Protein AF-A0A973X532-F1 (afdb_monomer)

pLDDT: mean 95.24, std 5.01, range [67.06, 98.62]

Mean predicted aligned error: 2.72 Å

Secondary structure (DSSP, 8-state):
----SEEEE----TT--HHHHHHHHHHHHHHHHHH-SSSPPEEEE--TT-----

Radius of gyration: 12.17 Å; Cα contacts (8 Å, |Δi|>4): 34; chains: 1; bounding box: 28×19×28 Å

Structure (mmCIF, N/CA/C/O backbone):
data_AF-A0A973X532-F1
#
_entry.id   AF-A0A973X532-F1
#
loop_
_atom_site.group_PDB
_atom_site.id
_atom_site.type_symbol
_atom_site.label_atom_id
_atom_site.label_alt_id
_atom_site.label_comp_id
_atom_site.label_asym_id
_atom_site.label_entity_id
_ato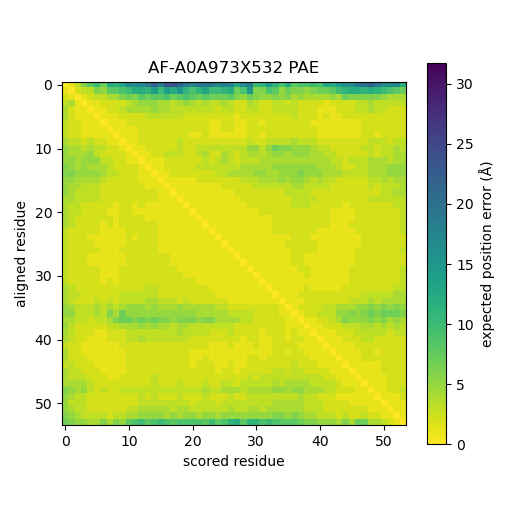m_site.label_seq_id
_atom_site.pdbx_PDB_ins_code
_atom_site.Cartn_x
_atom_site.Cartn_y
_atom_site.Cartn_z
_atom_site.occupancy
_atom_site.B_iso_or_equiv
_atom_site.auth_seq_id
_atom_site.auth_comp_id
_atom_site.auth_asym_id
_atom_site.auth_atom_id
_atom_site.pdbx_PDB_model_num
ATOM 1 N N . MET A 1 1 ? -16.021 9.515 8.877 1.00 67.06 1 MET A N 1
ATOM 2 C CA . MET A 1 1 ? -15.027 8.628 8.228 1.00 67.06 1 MET A CA 1
ATOM 3 C C . MET A 1 1 ? -15.729 7.728 7.222 1.00 67.06 1 MET A C 1
ATOM 5 O O . MET A 1 1 ? -16.896 7.430 7.437 1.00 67.06 1 MET A O 1
ATOM 9 N N . ALA A 1 2 ? -15.046 7.318 6.149 1.00 80.00 2 ALA A N 1
ATOM 10 C CA . ALA A 1 2 ? -15.647 6.635 4.995 1.00 80.00 2 ALA A CA 1
ATOM 11 C C . ALA A 1 2 ? -16.032 5.151 5.215 1.00 80.00 2 ALA A C 1
ATOM 13 O O . ALA A 1 2 ? -16.666 4.573 4.344 1.00 80.00 2 ALA A O 1
ATOM 14 N N . GLN A 1 3 ? -15.674 4.538 6.356 1.00 87.50 3 GLN A N 1
ATOM 15 C CA . GLN A 1 3 ? -15.993 3.137 6.721 1.00 87.50 3 GLN A CA 1
ATOM 16 C C . GLN A 1 3 ? -15.571 2.071 5.686 1.00 87.50 3 GLN A C 1
ATOM 18 O O . GLN A 1 3 ? -16.115 0.969 5.658 1.00 87.50 3 GLN A O 1
ATOM 23 N N . ALA A 1 4 ? -14.585 2.381 4.842 1.00 93.31 4 ALA A N 1
ATOM 24 C CA . ALA A 1 4 ? -13.997 1.410 3.931 1.00 93.31 4 ALA A CA 1
ATOM 25 C C . ALA A 1 4 ? -13.223 0.334 4.710 1.00 93.31 4 ALA A C 1
ATOM 27 O O . ALA A 1 4 ? -12.626 0.619 5.747 1.00 93.31 4 ALA A O 1
ATOM 28 N N . LYS A 1 5 ? -13.217 -0.897 4.187 1.00 93.56 5 LYS A N 1
ATOM 29 C CA . LYS A 1 5 ? -12.413 -2.006 4.733 1.00 93.56 5 LYS A CA 1
ATOM 30 C C . LYS A 1 5 ? -10.997 -2.041 4.154 1.00 93.56 5 LYS A C 1
ATOM 32 O O . LYS A 1 5 ? -10.071 -2.457 4.841 1.00 93.56 5 LYS A O 1
ATOM 37 N N . ARG A 1 6 ? -10.834 -1.577 2.910 1.00 96.00 6 ARG A N 1
ATOM 38 C CA . ARG A 1 6 ? -9.573 -1.585 2.165 1.00 96.00 6 ARG A CA 1
ATOM 39 C C . ARG 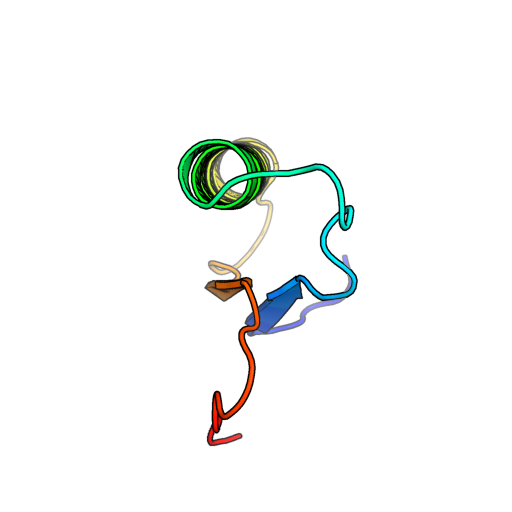A 1 6 ? -9.394 -0.288 1.378 1.00 96.00 6 ARG A C 1
ATOM 41 O O . ARG A 1 6 ? -10.353 0.221 0.801 1.00 96.00 6 ARG A O 1
ATOM 48 N N . LEU A 1 7 ? -8.165 0.214 1.351 1.00 96.38 7 LEU A N 1
ATOM 49 C CA . LEU A 1 7 ? -7.688 1.322 0.532 1.00 96.38 7 LEU A CA 1
ATOM 50 C C . LEU A 1 7 ? -6.545 0.814 -0.352 1.00 96.38 7 LEU A C 1
ATOM 52 O O . LEU A 1 7 ? 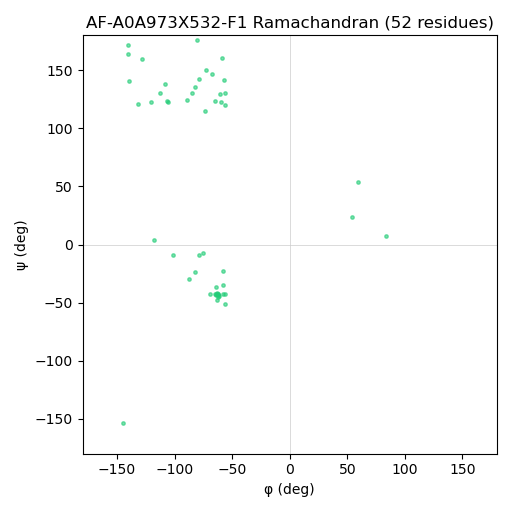-5.540 0.310 0.145 1.00 96.38 7 LEU A O 1
ATOM 56 N N . CYS A 1 8 ? -6.701 0.965 -1.664 1.00 97.44 8 CYS A N 1
ATOM 57 C CA . CYS A 1 8 ? -5.669 0.650 -2.644 1.00 97.44 8 CYS A CA 1
ATOM 58 C C . CYS A 1 8 ? -5.078 1.952 -3.192 1.00 97.44 8 CYS A C 1
ATOM 60 O O . CYS A 1 8 ? -5.821 2.798 -3.688 1.00 97.44 8 CYS A O 1
ATOM 62 N N . LEU A 1 9 ? -3.761 2.119 -3.073 1.00 97.69 9 LEU A N 1
ATOM 63 C CA . LEU A 1 9 ? -3.014 3.235 -3.649 1.00 97.69 9 LEU A CA 1
ATOM 64 C C . LEU A 1 9 ? -2.667 2.913 -5.104 1.00 97.69 9 LEU A C 1
ATOM 66 O O . LEU A 1 9 ? -2.144 1.840 -5.390 1.00 97.69 9 LEU A O 1
ATOM 70 N N . TYR A 1 10 ? -2.942 3.841 -6.012 1.00 95.44 10 TYR A N 1
ATOM 71 C CA . TYR A 1 10 ? -2.687 3.715 -7.447 1.00 95.44 10 TYR A CA 1
ATOM 72 C C . TYR A 1 10 ? -2.180 5.056 -8.003 1.00 95.44 10 TYR A C 1
ATOM 74 O O . TYR A 1 10 ? -2.204 6.059 -7.291 1.00 95.44 10 TYR A O 1
ATOM 82 N N . HIS A 1 11 ? -1.730 5.074 -9.264 1.00 93.94 11 HIS A N 1
ATOM 83 C CA . HIS A 1 11 ? -1.027 6.212 -9.885 1.00 93.94 11 HIS A CA 1
ATOM 84 C C . HIS A 1 11 ? 0.262 6.609 -9.153 1.00 93.94 11 HIS A C 1
ATOM 86 O O . HIS A 1 11 ? 0.452 7.771 -8.795 1.00 93.94 11 HIS A O 1
ATOM 92 N N . HIS A 1 12 ? 1.157 5.641 -8.951 1.00 94.38 12 HIS A N 1
ATOM 93 C CA . HIS A 1 12 ? 2.502 5.938 -8.458 1.00 94.38 12 HIS A CA 1
ATOM 94 C C . HIS A 1 12 ? 3.200 6.918 -9.396 1.00 94.38 12 HIS A C 1
ATOM 96 O O . HIS A 1 12 ? 3.042 6.836 -10.615 1.00 94.38 12 HIS A O 1
ATOM 102 N N . GLU A 1 13 ? 3.954 7.845 -8.813 1.00 95.44 13 GLU A N 1
ATOM 103 C CA . GLU A 1 13 ? 4.773 8.792 -9.563 1.00 95.44 13 GLU A CA 1
ATOM 104 C C . GLU A 1 13 ? 5.737 8.011 -10.475 1.00 95.44 13 GLU A C 1
ATOM 106 O O . GLU A 1 13 ? 6.541 7.237 -9.956 1.00 95.44 13 GLU A O 1
ATOM 111 N N . PRO A 1 14 ? 5.688 8.180 -11.812 1.00 94.12 14 PRO A N 1
ATOM 112 C CA . PRO A 1 14 ? 6.537 7.419 -12.731 1.00 94.12 14 PRO A CA 1
ATOM 113 C C . PRO A 1 14 ? 8.042 7.568 -12.483 1.00 94.12 14 PRO A C 1
ATOM 115 O O . PRO A 1 14 ? 8.816 6.711 -12.902 1.00 94.12 14 PRO A O 1
ATOM 118 N N . ALA A 1 15 ? 8.468 8.656 -11.835 1.00 96.94 15 ALA A N 1
ATOM 119 C CA . ALA A 1 15 ? 9.858 8.860 -11.441 1.00 96.94 15 ALA A CA 1
ATOM 120 C C . ALA A 1 15 ? 10.283 8.087 -10.176 1.00 96.94 15 ALA A C 1
ATOM 122 O O . ALA A 1 15 ? 11.467 8.106 -9.842 1.00 96.94 15 ALA A O 1
ATOM 123 N N . TYR A 1 16 ? 9.355 7.466 -9.442 1.00 97.19 16 TYR A N 1
ATOM 124 C CA . TYR A 1 16 ? 9.666 6.737 -8.213 1.00 97.19 16 TYR A CA 1
ATOM 125 C C . TYR A 1 16 ? 10.166 5.333 -8.521 1.00 97.19 16 TYR A C 1
ATOM 127 O O . TYR A 1 16 ? 9.587 4.609 -9.329 1.00 97.19 16 TYR A O 1
ATOM 135 N N . ASP A 1 17 ? 11.224 4.942 -7.821 1.00 96.88 17 ASP A N 1
ATOM 136 C CA . ASP A 1 17 ? 11.638 3.549 -7.760 1.00 96.88 17 ASP A CA 1
ATOM 137 C C . ASP A 1 17 ? 10.797 2.741 -6.750 1.00 96.88 17 ASP A C 1
ATOM 139 O O . ASP A 1 17 ? 9.950 3.266 -6.014 1.00 96.88 17 ASP A O 1
ATOM 143 N N . ASP A 1 18 ? 11.050 1.434 -6.697 1.00 96.69 18 ASP A N 1
ATOM 144 C CA . ASP A 1 18 ? 10.349 0.511 -5.802 1.00 96.69 18 ASP A CA 1
ATOM 145 C C . ASP A 1 18 ? 10.483 0.902 -4.323 1.00 96.69 18 ASP A C 1
ATOM 147 O O . ASP A 1 18 ? 9.547 0.720 -3.538 1.00 96.69 18 ASP A O 1
ATOM 151 N N . LEU A 1 19 ? 11.637 1.449 -3.923 1.00 98.19 19 LEU A N 1
ATOM 152 C CA . LEU A 1 19 ? 11.881 1.851 -2.541 1.00 98.19 19 LEU A CA 1
ATOM 153 C C . LEU A 1 19 ? 11.021 3.061 -2.181 1.00 98.19 19 LEU A C 1
ATOM 155 O O . LEU A 1 19 ? 10.424 3.087 -1.104 1.00 98.19 19 LEU A O 1
ATOM 159 N N . GLN A 1 20 ? 10.920 4.034 -3.081 1.00 98.25 20 GLN A N 1
ATOM 160 C CA . GLN A 1 20 ? 10.071 5.205 -2.903 1.00 98.25 20 GLN A CA 1
ATOM 161 C C . GLN A 1 20 ? 8.586 4.820 -2.839 1.00 98.25 20 GLN A C 1
ATOM 163 O O . GLN A 1 20 ? 7.870 5.285 -1.952 1.00 98.25 20 GLN A O 1
ATOM 168 N N . ILE A 1 21 ? 8.116 3.913 -3.702 1.00 97.75 21 ILE A N 1
ATOM 169 C CA . ILE A 1 21 ? 6.733 3.402 -3.637 1.00 97.75 21 ILE A CA 1
ATOM 170 C C . ILE A 1 21 ? 6.487 2.671 -2.306 1.00 97.75 21 ILE A C 1
ATOM 172 O O . ILE A 1 21 ? 5.455 2.874 -1.655 1.00 97.75 21 ILE A O 1
ATOM 176 N N . ALA A 1 22 ? 7.441 1.851 -1.855 1.00 97.75 22 ALA A N 1
ATOM 177 C CA . ALA A 1 22 ? 7.351 1.155 -0.574 1.00 97.75 22 ALA A CA 1
ATOM 178 C C . ALA A 1 22 ? 7.331 2.122 0.623 1.00 97.75 22 ALA A C 1
ATOM 180 O O . ALA A 1 22 ? 6.607 1.878 1.593 1.00 97.75 22 ALA A O 1
ATOM 181 N N . GLN A 1 23 ? 8.078 3.228 0.553 1.00 98.38 23 GLN A N 1
ATOM 182 C CA . GLN A 1 23 ? 8.060 4.286 1.566 1.00 98.38 23 GLN A CA 1
ATOM 183 C C . GLN A 1 23 ? 6.683 4.943 1.660 1.00 98.38 23 GLN A C 1
ATOM 185 O O . GLN A 1 23 ? 6.128 5.002 2.754 1.00 98.38 23 GLN A O 1
ATOM 190 N N . VAL A 1 24 ? 6.076 5.327 0.532 1.00 98.06 24 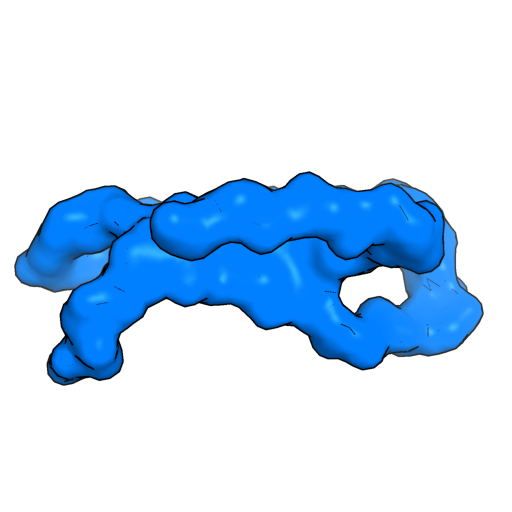VAL A N 1
ATOM 191 C CA . VAL A 1 24 ? 4.716 5.898 0.513 1.00 98.06 24 VAL A CA 1
ATOM 192 C C . VAL A 1 24 ? 3.697 4.933 1.126 1.00 98.06 24 VAL A C 1
ATOM 194 O O . VAL A 1 24 ? 2.845 5.337 1.925 1.00 98.06 24 VAL A O 1
ATOM 197 N N . LEU A 1 25 ? 3.789 3.637 0.812 1.00 98.44 25 LEU A N 1
ATOM 198 C CA . LEU A 1 25 ? 2.929 2.619 1.419 1.00 98.44 25 LEU A CA 1
ATOM 199 C C . LEU A 1 25 ? 3.130 2.531 2.942 1.00 98.44 25 LEU A C 1
ATOM 201 O O . LEU A 1 25 ? 2.151 2.463 3.691 1.00 98.44 25 LEU A O 1
ATOM 205 N N . ALA A 1 26 ? 4.380 2.52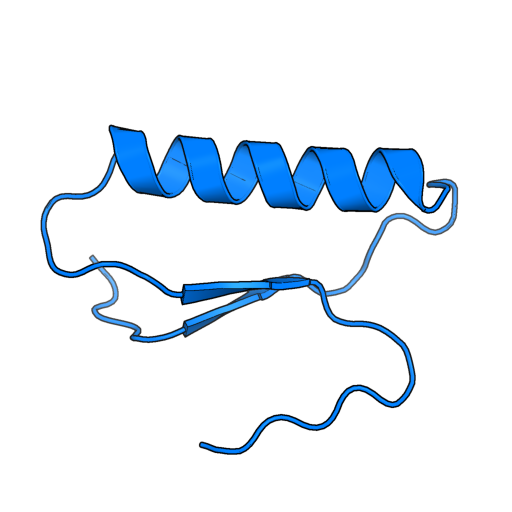9 3.409 1.00 98.62 26 ALA A N 1
ATOM 206 C CA . ALA A 1 26 ? 4.706 2.471 4.832 1.00 98.62 26 ALA A CA 1
ATOM 207 C C . ALA A 1 26 ? 4.215 3.718 5.584 1.00 98.62 26 ALA A C 1
ATOM 209 O O . ALA A 1 26 ? 3.602 3.596 6.645 1.00 98.62 26 ALA A O 1
ATOM 210 N N . GLU A 1 27 ? 4.413 4.904 5.012 1.00 98.50 27 GLU A N 1
ATOM 211 C CA . GLU A 1 27 ? 3.929 6.172 5.558 1.00 98.50 27 GLU A CA 1
ATOM 212 C C . GLU A 1 27 ? 2.401 6.218 5.619 1.00 98.50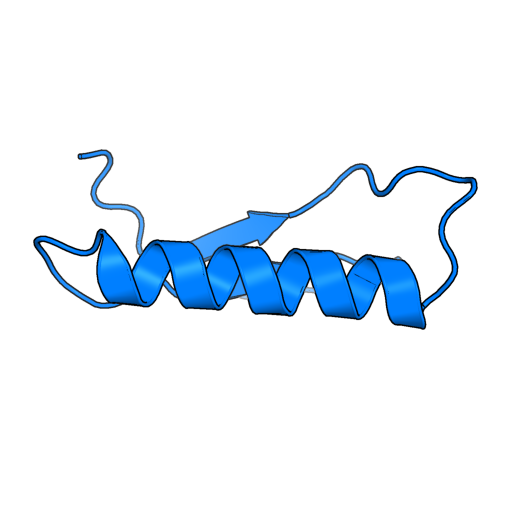 27 GLU A C 1
ATOM 214 O O . GLU A 1 27 ? 1.839 6.620 6.637 1.00 98.50 27 GLU A O 1
ATOM 219 N N . THR A 1 28 ? 1.713 5.732 4.582 1.00 98.25 28 THR A N 1
ATOM 220 C CA . THR A 1 28 ? 0.243 5.687 4.556 1.00 98.25 28 THR A CA 1
ATOM 221 C C . THR A 1 28 ? -0.308 4.740 5.622 1.00 98.25 28 THR A C 1
ATOM 223 O O . THR A 1 28 ? -1.254 5.089 6.328 1.00 98.25 28 THR A O 1
ATOM 226 N N . ARG A 1 29 ? 0.302 3.559 5.793 1.00 98.38 29 ARG A N 1
ATOM 227 C CA . ARG A 1 29 ? -0.046 2.624 6.879 1.00 98.38 29 ARG A CA 1
ATOM 228 C C . ARG A 1 29 ? 0.194 3.250 8.245 1.00 98.38 29 ARG A C 1
ATOM 230 O O . ARG A 1 29 ? -0.668 3.179 9.114 1.00 98.38 29 ARG A O 1
ATOM 237 N N . ARG A 1 30 ? 1.329 3.929 8.419 1.00 98.50 30 ARG A N 1
ATOM 238 C CA . ARG A 1 30 ? 1.648 4.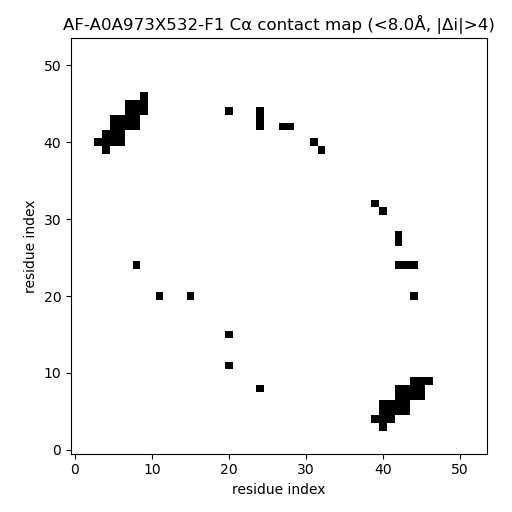615 9.670 1.00 98.50 30 ARG A CA 1
ATOM 239 C C . ARG A 1 30 ? 0.644 5.723 9.979 1.00 98.50 30 ARG A C 1
ATOM 241 O O . ARG A 1 30 ? 0.230 5.861 11.127 1.00 98.50 30 ARG A O 1
ATOM 248 N N . PHE A 1 31 ? 0.260 6.506 8.974 1.00 97.88 31 PHE A N 1
ATOM 249 C CA . PHE A 1 31 ? -0.751 7.547 9.112 1.00 97.88 31 PHE A CA 1
ATOM 250 C C . PHE A 1 31 ? -2.113 6.961 9.493 1.00 97.88 31 PHE A C 1
ATOM 252 O O . PHE A 1 31 ? -2.775 7.482 10.390 1.00 97.88 31 PHE A O 1
ATOM 259 N N . GLU A 1 32 ? -2.517 5.862 8.856 1.00 97.12 32 GLU A N 1
ATOM 260 C CA . GLU A 1 32 ? -3.729 5.127 9.211 1.00 97.12 32 GLU A CA 1
ATOM 261 C C . GLU A 1 32 ? -3.693 4.701 10.684 1.00 97.12 32 GLU A C 1
ATOM 263 O O . GLU A 1 32 ? -4.597 5.069 11.427 1.00 97.12 32 GLU A O 1
ATOM 268 N N . GLU A 1 33 ? -2.618 4.059 11.147 1.00 97.31 33 GLU A N 1
ATOM 269 C CA . GLU A 1 33 ? -2.484 3.596 12.535 1.00 97.31 33 GLU A CA 1
ATOM 270 C C . GLU A 1 33 ? -2.645 4.717 13.570 1.00 97.31 33 GLU A C 1
ATOM 272 O O . GLU A 1 33 ? -3.297 4.519 14.596 1.00 97.31 33 GLU A O 1
ATOM 277 N N . ILE A 1 34 ? -2.044 5.889 13.328 1.00 97.75 34 ILE A N 1
ATOM 278 C CA . ILE A 1 34 ? -2.075 7.006 14.289 1.00 97.75 34 ILE A CA 1
ATOM 279 C C . ILE A 1 34 ? -3.357 7.835 14.219 1.00 97.75 34 ILE A C 1
ATOM 281 O O . ILE A 1 34 ? -3.687 8.518 15.186 1.00 97.75 34 ILE A O 1
ATOM 285 N N . SER A 1 35 ? -4.054 7.823 13.080 1.00 95.75 35 SER A N 1
ATOM 286 C CA . SER A 1 35 ? -5.266 8.624 12.856 1.00 95.75 35 SER A CA 1
ATOM 287 C C . SER A 1 35 ? -6.559 7.818 12.997 1.00 95.75 35 SER A C 1
ATOM 289 O O . SER A 1 35 ? -7.654 8.391 12.999 1.00 95.75 35 SER A O 1
ATOM 291 N N . ARG A 1 36 ? -6.453 6.491 13.120 1.00 93.38 36 ARG A N 1
ATOM 292 C CA . ARG A 1 36 ? -7.580 5.564 13.210 1.00 93.38 36 ARG A CA 1
ATOM 293 C C . ARG A 1 36 ? -8.510 5.917 14.371 1.00 93.38 36 ARG A C 1
ATOM 295 O O . ARG A 1 36 ? -8.096 6.023 15.520 1.00 93.38 36 ARG A O 1
ATOM 302 N N . THR A 1 37 ? -9.808 5.992 14.073 1.00 93.25 37 THR A N 1
ATOM 303 C CA . THR A 1 37 ? -10.878 6.105 15.091 1.00 93.25 37 THR A CA 1
ATOM 304 C C . THR A 1 37 ? -11.853 4.921 15.079 1.00 93.25 37 THR A C 1
ATOM 306 O O . THR A 1 37 ? -12.833 4.919 15.817 1.00 93.25 37 THR A O 1
ATOM 309 N N . GLY A 1 38 ? -11.598 3.912 14.240 1.00 92.06 38 GLY A N 1
ATOM 310 C CA . GLY A 1 38 ? -12.467 2.752 14.034 1.00 92.06 38 GLY A CA 1
ATOM 311 C C . GLY A 1 38 ? -11.682 1.460 13.783 1.00 92.06 38 GLY A C 1
ATOM 312 O O . GLY A 1 38 ? -10.551 1.340 14.252 1.00 92.06 38 GLY A O 1
ATOM 313 N N . PRO A 1 39 ? -12.263 0.476 13.073 1.00 94.31 39 PRO A N 1
ATOM 314 C CA . PRO A 1 39 ? -11.555 -0.736 12.667 1.00 94.31 39 PRO A CA 1
ATOM 315 C C . PRO A 1 39 ? -10.324 -0.434 11.808 1.00 94.31 39 PRO A C 1
ATOM 317 O O . PRO A 1 39 ? -10.227 0.634 11.205 1.00 94.31 39 PRO A O 1
ATOM 320 N N . ALA A 1 40 ? -9.409 -1.400 11.740 1.00 94.56 40 ALA A N 1
ATOM 321 C CA . ALA A 1 40 ? -8.249 -1.312 10.864 1.00 94.56 40 ALA A CA 1
ATOM 322 C C . ALA A 1 40 ? -8.660 -1.207 9.397 1.00 94.56 40 ALA A C 1
ATOM 324 O O . ALA A 1 40 ? -9.437 -2.036 8.920 1.00 94.56 40 ALA A O 1
ATOM 325 N N . LEU A 1 41 ? -8.105 -0.220 8.697 1.00 96.19 41 LEU A N 1
ATOM 326 C CA . LEU A 1 41 ? -8.194 -0.129 7.247 1.00 96.19 41 LEU A CA 1
ATOM 327 C C . LEU A 1 41 ? -7.010 -0.878 6.629 1.00 96.19 41 LEU A C 1
ATOM 329 O O . LEU A 1 41 ? -5.852 -0.579 6.915 1.00 96.19 41 LEU A O 1
ATOM 333 N N . GLU A 1 42 ? -7.288 -1.842 5.757 1.00 97.12 42 GLU A N 1
ATOM 334 C CA . GLU A 1 42 ? -6.238 -2.514 4.995 1.00 97.12 42 GLU A CA 1
ATOM 335 C C . GLU A 1 42 ? -5.703 -1.572 3.909 1.00 97.12 42 GLU A C 1
ATOM 337 O O . GLU A 1 42 ? -6.432 -1.211 2.988 1.00 97.12 42 GLU A O 1
ATOM 342 N N . VAL A 1 43 ? -4.432 -1.173 4.003 1.00 97.94 43 VAL A N 1
ATOM 343 C CA . VAL A 1 43 ? -3.780 -0.309 3.006 1.00 97.94 43 VAL A CA 1
ATOM 344 C C . VAL A 1 43 ? -2.806 -1.125 2.158 1.00 97.94 43 VAL A C 1
ATOM 346 O O . VAL A 1 43 ? -1.859 -1.730 2.681 1.00 97.94 43 VAL A O 1
ATOM 349 N N . ILE A 1 44 ? -3.017 -1.103 0.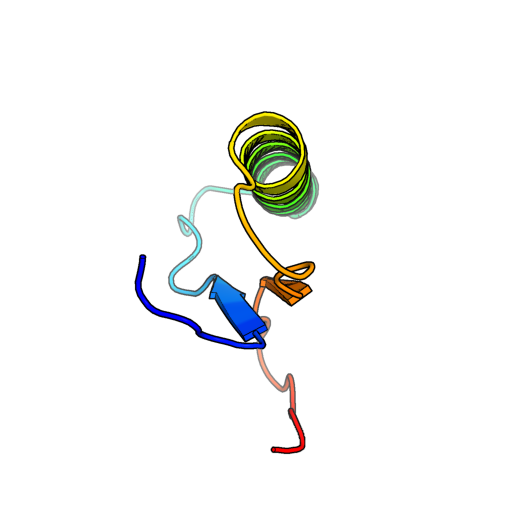843 1.00 97.94 44 ILE A N 1
ATOM 350 C CA . ILE A 1 44 ? -2.186 -1.775 -0.165 1.00 97.94 44 ILE A CA 1
ATOM 351 C C . ILE A 1 44 ? -1.763 -0.799 -1.264 1.00 97.94 44 ILE A C 1
ATOM 353 O O . ILE A 1 44 ? -2.401 0.231 -1.464 1.00 97.94 44 ILE A O 1
ATOM 357 N N . SER A 1 45 ? -0.706 -1.146 -1.992 1.00 97.94 45 SER A N 1
ATOM 358 C CA . SER A 1 45 ? -0.229 -0.409 -3.163 1.00 97.94 45 SER A CA 1
ATOM 359 C C . SER A 1 45 ? -0.433 -1.272 -4.402 1.00 97.94 45 SER A C 1
ATOM 361 O O . SER A 1 45 ? -0.078 -2.448 -4.367 1.00 97.94 45 SER A O 1
ATOM 363 N N . ALA A 1 46 ? -1.037 -0.731 -5.457 1.00 97.19 46 ALA A N 1
ATOM 364 C CA . ALA A 1 46 ? -1.244 -1.449 -6.708 1.00 97.19 46 ALA A CA 1
ATOM 365 C C . ALA A 1 46 ? 0.070 -1.624 -7.476 1.00 97.19 46 ALA A C 1
ATOM 367 O O . ALA A 1 46 ? 0.948 -0.767 -7.415 1.00 97.19 46 ALA A O 1
ATOM 368 N N . TRP A 1 47 ? 0.170 -2.704 -8.242 1.00 95.19 47 TRP A N 1
ATOM 369 C CA . TRP A 1 47 ? 1.182 -2.894 -9.278 1.00 95.19 47 TRP A CA 1
ATOM 370 C C . TRP A 1 47 ? 0.536 -3.569 -10.486 1.00 95.19 47 TRP A C 1
ATOM 372 O O . TRP A 1 47 ? -0.563 -4.123 -10.385 1.00 95.19 47 TRP A O 1
ATOM 382 N N . ASP A 1 48 ? 1.214 -3.519 -11.627 1.00 93.62 48 ASP A N 1
ATOM 383 C CA . ASP A 1 48 ? 0.705 -4.102 -12.863 1.00 93.62 48 ASP A CA 1
ATOM 384 C C . ASP A 1 48 ? 0.475 -5.609 -12.694 1.00 93.62 48 ASP A C 1
ATOM 386 O O . ASP A 1 48 ? 1.377 -6.366 -12.334 1.00 93.62 48 ASP A O 1
ATOM 390 N N . GLY A 1 49 ? -0.763 -6.041 -12.941 1.00 96.31 49 GLY A N 1
ATOM 391 C CA . GLY A 1 49 ? -1.179 -7.433 -12.766 1.00 96.31 49 GLY A CA 1
ATOM 392 C C . GLY A 1 49 ? -1.585 -7.820 -11.340 1.00 96.31 49 GLY A C 1
ATOM 393 O O . GLY A 1 49 ? -1.830 -8.999 -11.098 1.00 96.31 49 GLY A O 1
ATOM 394 N N . LEU A 1 50 ? -1.684 -6.878 -10.394 1.00 96.06 50 LEU A N 1
ATOM 395 C CA . LEU A 1 50 ? -2.306 -7.152 -9.098 1.00 96.06 50 LEU A CA 1
ATOM 396 C C . LEU A 1 50 ? -3.804 -7.461 -9.270 1.00 96.06 50 LEU A C 1
ATOM 398 O O . LEU A 1 50 ? -4.570 -6.625 -9.748 1.00 96.06 50 LEU A O 1
ATOM 402 N N . GLU A 1 51 ? -4.227 -8.625 -8.783 1.00 97.31 51 GLU A N 1
ATOM 403 C CA . GLU A 1 51 ? -5.631 -9.015 -8.656 1.00 97.31 51 GLU A CA 1
ATOM 404 C C . GLU A 1 51 ? -6.055 -9.009 -7.183 1.00 97.31 51 GLU A C 1
ATOM 406 O O . GLU A 1 51 ? -5.312 -9.441 -6.299 1.00 97.31 51 GLU A O 1
ATOM 411 N N . VAL A 1 52 ? -7.258 -8.498 -6.910 1.00 95.00 52 VAL A N 1
ATOM 412 C CA . VAL A 1 52 ? -7.796 -8.351 -5.554 1.00 95.00 52 VAL A CA 1
ATOM 413 C C . VAL A 1 52 ? -9.220 -8.893 -5.512 1.00 95.00 52 VAL A C 1
ATOM 415 O O . VAL A 1 52 ? -10.097 -8.393 -6.212 1.00 95.00 52 VAL A O 1
ATOM 418 N N . GLU A 1 53 ? -9.455 -9.882 -4.653 1.00 94.38 53 GLU A N 1
ATOM 419 C CA . GLU A 1 53 ? -10.796 -10.395 -4.355 1.00 94.38 53 GLU A CA 1
ATOM 420 C C . GLU A 1 53 ? -11.532 -9.457 -3.378 1.00 94.38 53 GLU A C 1
ATOM 422 O O . GLU A 1 53 ? -10.910 -8.867 -2.479 1.00 94.38 53 GLU A O 1
ATOM 427 N N . LEU A 1 54 ? -12.844 -9.288 -3.580 1.00 88.38 54 LEU A N 1
ATOM 428 C CA . LEU A 1 54 ? -13.699 -8.331 -2.863 1.00 88.38 54 LEU A CA 1
ATOM 429 C C . LEU A 1 54 ? -14.601 -8.993 -1.818 1.00 88.38 54 LEU A C 1
ATOM 431 O O . LEU A 1 54 ? -15.221 -10.027 -2.145 1.00 88.38 54 LEU A O 1
#

Sequence (54 aa):
MAQAKRLCLYHHEPAYDDLQIAQVLAETRRFEEISRTGPALEVISAWDGLEVEL

Nearest PDB structures (foldseek):
  3byr-assembly1_A-2  TM=5.543E-01  e=3.103E+00  Thermus thermophilus
  3m21-assembly1_C  TM=4.652E-01  e=2.204E+00  Helicobacter pylori 26695

Foldseek 3Di:
DPPAQEDEADDDDPPDDPVRQVVVQVVVQVCCVVVPPDDRYHYYYDDPPDDDDD

Solvent-accessible surface area (backbone atoms only — not comparable to full-atom values): 3677 Å² total; per-residue (Å²): 132,88,82,60,63,64,46,75,46,73,85,74,62,86,88,54,53,72,66,54,54,50,46,53,51,51,53,52,48,52,49,46,70,77,67,58,89,69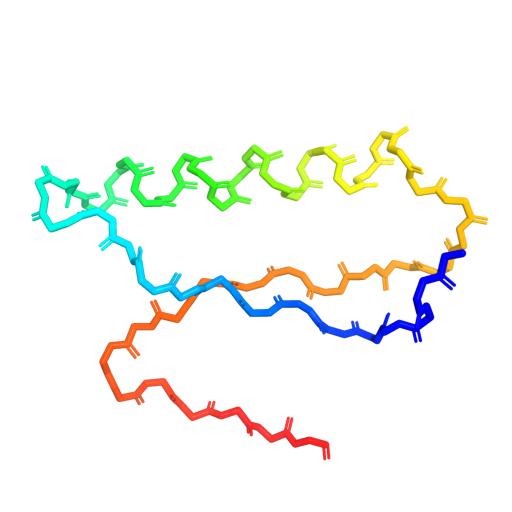,79,83,63,46,74,48,68,66,56,95,86,68,82,80,90,132